Protein AF-A0A6N7XP03-F1 (afdb_monomer_lite)

Secondary structure (DSSP, 8-state):
---HHHHHHHTTTS-SEEEHHHHHHHTTS--HHHHHHHHHTTSS-EE----TT----EEE---S------

pLDDT: mean 73.54, std 18.0, range [36.53, 92.31]

Sequence (70 aa):
MKDKNYYKEMFKDYPDVVDLVQFREMLGGIADSTARKLMRGGIVKHFYIRNTVKDNDKIQIKGNQKVQSS

Structure (mmCIF, N/CA/C/O backbone):
data_AF-A0A6N7XP03-F1
#
_entry.id   AF-A0A6N7XP03-F1
#
loop_
_atom_site.group_PDB
_atom_site.id
_atom_site.type_symbol
_atom_site.label_atom_id
_atom_site.label_alt_id
_atom_site.label_comp_id
_atom_site.label_asym_id
_atom_site.label_entity_id
_atom_site.label_seq_id
_atom_site.pdbx_PDB_ins_code
_atom_site.Cartn_x
_atom_site.Cartn_y
_atom_site.Cartn_z
_atom_site.occupancy
_atom_site.B_iso_or_equiv
_atom_site.auth_seq_id
_atom_site.auth_comp_id
_atom_site.auth_asym_id
_atom_site.auth_atom_id
_atom_site.pdbx_PDB_model_num
ATOM 1 N N . MET A 1 1 ? -10.002 4.952 17.308 1.00 68.19 1 MET A N 1
ATOM 2 C CA . MET A 1 1 ? -9.679 3.736 16.528 1.00 68.19 1 MET A CA 1
ATOM 3 C C . MET A 1 1 ? -10.349 3.904 15.171 1.00 68.19 1 MET A C 1
ATOM 5 O O . MET A 1 1 ? -11.458 4.412 15.151 1.00 68.19 1 MET A O 1
ATOM 9 N N . LYS A 1 2 ? -9.672 3.643 14.050 1.00 77.06 2 LYS A N 1
ATOM 10 C CA . LYS A 1 2 ? -10.282 3.834 12.722 1.00 77.06 2 LYS A CA 1
ATOM 11 C C . LYS A 1 2 ? -11.171 2.632 12.402 1.00 77.06 2 LYS A C 1
ATOM 13 O O . LYS A 1 2 ? -10.681 1.504 12.435 1.00 77.06 2 LYS A O 1
ATOM 18 N N . ASP A 1 3 ? -12.440 2.880 12.098 1.00 83.94 3 ASP A N 1
ATOM 19 C CA . ASP A 1 3 ? -13.411 1.824 11.817 1.00 83.94 3 ASP A CA 1
ATOM 20 C C . ASP A 1 3 ? -13.297 1.286 10.392 1.00 83.94 3 ASP A C 1
ATOM 22 O O . ASP A 1 3 ? -12.730 1.902 9.491 1.00 83.94 3 ASP A O 1
ATOM 26 N N . LYS A 1 4 ? -13.889 0.115 10.156 1.00 81.62 4 LYS A N 1
ATOM 27 C CA . LYS A 1 4 ? -13.840 -0.556 8.851 1.00 81.62 4 LYS A CA 1
ATOM 28 C C . LYS A 1 4 ? -14.409 0.309 7.715 1.00 81.62 4 LYS A C 1
ATOM 30 O O . LYS A 1 4 ? -13.926 0.220 6.592 1.00 81.62 4 LYS A O 1
ATOM 35 N N . ASN A 1 5 ? -15.407 1.148 8.006 1.00 85.62 5 ASN A N 1
ATOM 36 C CA . ASN A 1 5 ? -16.011 2.060 7.029 1.00 85.62 5 ASN A CA 1
ATOM 37 C C . ASN A 1 5 ? -15.052 3.176 6.601 1.00 85.62 5 ASN A C 1
ATOM 39 O O . ASN A 1 5 ? -15.012 3.502 5.421 1.00 85.62 5 ASN A O 1
ATOM 43 N N . TYR A 1 6 ? -14.215 3.668 7.517 1.00 85.88 6 TYR A N 1
ATOM 44 C CA . TYR A 1 6 ? -13.204 4.680 7.211 1.00 85.88 6 TYR A CA 1
ATOM 45 C C . TYR A 1 6 ? -12.221 4.186 6.138 1.00 85.88 6 TYR A C 1
ATOM 47 O O . TYR A 1 6 ? -11.936 4.890 5.175 1.00 85.88 6 TYR A O 1
ATOM 55 N N . TYR A 1 7 ? -11.745 2.942 6.258 1.00 80.56 7 TYR A N 1
ATOM 56 C CA . TYR A 1 7 ? -10.832 2.364 5.266 1.00 80.56 7 TYR A CA 1
ATOM 57 C C . TYR A 1 7 ? -11.526 2.002 3.951 1.00 80.56 7 TYR A C 1
ATOM 59 O O . TYR A 1 7 ? -10.900 2.077 2.900 1.00 80.56 7 TYR A O 1
ATOM 67 N N . LYS A 1 8 ? -12.814 1.642 3.982 1.00 83.06 8 LYS A N 1
ATOM 68 C CA . LYS A 1 8 ? -13.588 1.429 2.750 1.00 83.06 8 LYS A CA 1
ATOM 69 C C . LYS A 1 8 ? -13.735 2.714 1.951 1.00 83.06 8 LYS A C 1
ATOM 71 O O . LYS A 1 8 ? -13.576 2.685 0.743 1.00 83.06 8 LYS A O 1
ATOM 76 N N . GLU A 1 9 ? -14.029 3.823 2.620 1.00 87.69 9 GLU A N 1
ATOM 77 C CA . GLU A 1 9 ? -14.177 5.116 1.959 1.00 87.69 9 GLU A CA 1
ATOM 78 C C . GLU A 1 9 ? -12.837 5.634 1.424 1.00 87.69 9 GLU A C 1
ATOM 80 O O . GLU A 1 9 ? -12.773 6.100 0.291 1.00 87.69 9 GLU A O 1
ATOM 85 N N . MET A 1 10 ? -11.756 5.464 2.196 1.00 85.31 10 MET A N 1
ATOM 86 C CA . MET A 1 10 ? -10.391 5.819 1.786 1.00 85.31 10 MET A CA 1
ATOM 87 C C . MET A 1 10 ? -9.920 5.067 0.534 1.00 85.31 10 MET A C 1
ATOM 89 O O . MET A 1 10 ? -9.159 5.617 -0.255 1.00 85.31 10 MET A O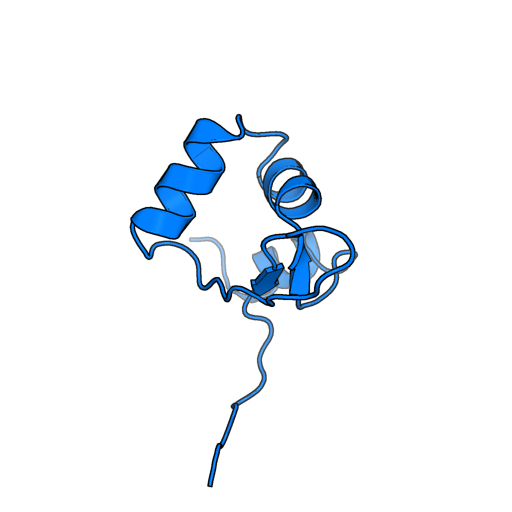 1
ATOM 93 N N . PHE A 1 11 ? -10.356 3.820 0.357 1.00 84.50 11 PHE A N 1
ATOM 94 C CA . PHE A 1 11 ? -9.915 2.952 -0.735 1.00 84.50 11 PHE A CA 1
ATOM 95 C C . PHE A 1 11 ? -11.014 2.643 -1.756 1.00 84.50 11 PHE A C 1
ATOM 97 O O . PHE A 1 11 ? -10.865 1.711 -2.539 1.00 84.50 11 PHE A O 1
ATOM 104 N N . LYS A 1 12 ? -12.104 3.420 -1.772 1.00 86.50 12 LYS A N 1
ATOM 105 C CA . LYS A 1 12 ? -13.277 3.169 -2.626 1.00 86.50 12 LYS A CA 1
ATOM 106 C C . LYS A 1 12 ? -12.972 3.194 -4.129 1.00 86.50 12 LYS A C 1
ATOM 108 O O . LYS A 1 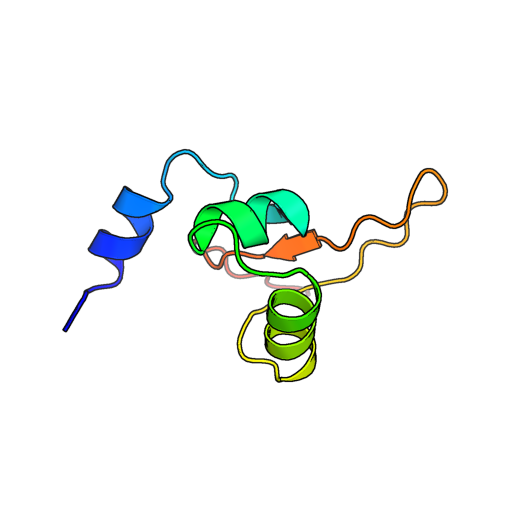12 ? -13.684 2.560 -4.896 1.00 86.50 12 LYS A O 1
ATOM 113 N N . ASP A 1 13 ? -11.938 3.935 -4.525 1.00 87.56 13 ASP A N 1
ATOM 114 C CA . ASP A 1 13 ? -11.541 4.106 -5.926 1.00 87.56 13 ASP A CA 1
ATOM 115 C C . ASP A 1 13 ? -10.639 2.958 -6.417 1.00 87.56 13 ASP A C 1
ATOM 117 O O . ASP A 1 13 ? -10.356 2.854 -7.611 1.00 87.56 13 ASP A O 1
ATOM 121 N N . TYR A 1 14 ? -10.195 2.080 -5.509 1.00 83.00 14 TYR A N 1
ATOM 122 C CA . TYR A 1 14 ? -9.384 0.915 -5.839 1.00 83.00 14 TYR A CA 1
ATOM 123 C C . TYR A 1 14 ? -10.258 -0.336 -5.994 1.00 83.00 14 TYR A C 1
ATOM 125 O O . TYR A 1 14 ? -11.221 -0.521 -5.247 1.00 83.00 14 TYR A O 1
ATOM 133 N N . PRO A 1 15 ? -9.919 -1.234 -6.935 1.00 83.00 15 PRO A N 1
ATOM 134 C CA . PRO A 1 15 ? -10.616 -2.505 -7.076 1.00 83.00 15 PRO A CA 1
ATOM 135 C C . PRO A 1 15 ? -10.389 -3.411 -5.855 1.00 83.00 15 PRO A C 1
ATOM 137 O O . PRO A 1 15 ? -9.380 -3.312 -5.160 1.00 83.00 15 PRO A O 1
ATOM 140 N N . ASP A 1 16 ? -11.294 -4.369 -5.633 1.00 80.38 16 ASP A N 1
ATOM 141 C CA . ASP A 1 16 ? -11.165 -5.361 -4.551 1.00 80.38 16 ASP A CA 1
ATOM 142 C C . ASP A 1 16 ? -9.870 -6.188 -4.657 1.00 80.38 16 ASP A C 1
ATOM 144 O O . ASP A 1 16 ? -9.306 -6.642 -3.657 1.00 80.38 16 ASP A O 1
ATOM 148 N N . VAL A 1 17 ? -9.393 -6.388 -5.885 1.00 80.56 17 VAL A N 1
ATOM 149 C CA . VAL A 1 17 ? -8.115 -7.024 -6.190 1.00 80.56 17 VAL A CA 1
ATOM 150 C C . VAL A 1 17 ? -7.223 -5.995 -6.854 1.00 80.56 17 VAL A C 1
ATOM 152 O O . VAL A 1 17 ? -7.520 -5.553 -7.962 1.00 80.56 17 VAL A O 1
ATOM 155 N N . VAL A 1 18 ? -6.114 -5.674 -6.206 1.00 82.88 18 VAL A N 1
ATOM 156 C CA . VAL A 1 18 ? -5.097 -4.759 -6.728 1.00 82.88 18 VAL A CA 1
ATOM 157 C C . VAL A 1 18 ? -3.832 -5.526 -7.089 1.00 82.88 18 VAL A C 1
ATOM 159 O O . VAL A 1 18 ? -3.625 -6.645 -6.618 1.00 82.88 18 VAL A O 1
ATOM 162 N N . ASP A 1 19 ? -2.970 -4.951 -7.915 1.00 85.19 19 ASP A N 1
ATOM 163 C CA . ASP A 1 19 ? -1.613 -5.471 -8.099 1.00 85.19 19 ASP A CA 1
ATOM 164 C C . ASP A 1 19 ? -0.634 -4.917 -7.042 1.00 85.19 19 ASP A C 1
ATOM 166 O O . ASP A 1 19 ? -0.985 -4.096 -6.188 1.00 85.19 19 ASP A O 1
ATOM 170 N N . LEU A 1 20 ? 0.616 -5.385 -7.072 1.00 83.88 20 LEU A N 1
ATOM 171 C CA . LEU A 1 20 ? 1.658 -4.934 -6.145 1.00 83.88 20 LEU A CA 1
ATOM 172 C C . LEU A 1 20 ? 1.960 -3.430 -6.255 1.00 83.88 20 LEU A C 1
ATOM 174 O O . LEU A 1 20 ? 2.323 -2.814 -5.252 1.00 83.88 20 LEU A O 1
ATOM 178 N N . VAL A 1 21 ? 1.835 -2.831 -7.441 1.00 86.94 21 VAL A N 1
ATOM 179 C CA . VAL A 1 21 ? 2.124 -1.404 -7.651 1.00 86.94 21 VAL A CA 1
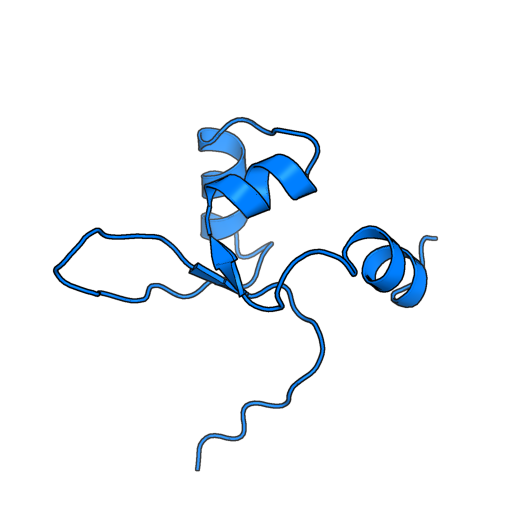ATOM 180 C C . VAL A 1 21 ? 1.032 -0.564 -7.000 1.00 86.94 21 VAL A C 1
ATOM 182 O O . VAL A 1 21 ? 1.332 0.274 -6.151 1.00 86.94 21 VAL A O 1
ATOM 185 N N . GLN A 1 22 ? -0.225 -0.875 -7.294 1.00 86.44 22 GLN A N 1
ATOM 186 C CA . GLN A 1 22 ? -1.392 -0.233 -6.698 1.00 86.44 22 GLN A CA 1
ATOM 187 C C . GLN A 1 22 ? -1.416 -0.414 -5.178 1.00 86.44 22 GLN A C 1
ATOM 189 O O . GLN A 1 22 ? -1.640 0.539 -4.439 1.00 86.44 22 GLN A O 1
ATOM 194 N N . PHE A 1 23 ? -1.097 -1.609 -4.675 1.00 87.56 23 PHE A N 1
ATOM 195 C CA . PHE A 1 23 ? -0.986 -1.839 -3.235 1.00 87.56 23 PHE A CA 1
ATOM 196 C C . PHE A 1 23 ? 0.059 -0.931 -2.572 1.00 87.56 23 PHE A C 1
ATOM 198 O O . PHE A 1 23 ? -0.156 -0.437 -1.462 1.00 87.56 23 PHE A O 1
ATOM 205 N N . ARG A 1 24 ? 1.189 -0.682 -3.243 1.00 90.06 24 ARG A N 1
ATOM 206 C CA . ARG A 1 24 ? 2.205 0.247 -2.736 1.00 90.06 24 ARG A CA 1
ATOM 207 C C . ARG A 1 24 ? 1.682 1.676 -2.711 1.00 90.06 24 ARG A C 1
ATOM 209 O O . ARG A 1 24 ? 1.888 2.354 -1.706 1.00 90.06 24 ARG A O 1
ATOM 216 N N . GLU A 1 25 ? 1.002 2.116 -3.766 1.00 89.94 25 GLU A N 1
ATOM 217 C CA . GLU A 1 25 ? 0.389 3.449 -3.856 1.00 89.94 25 GLU A CA 1
ATOM 218 C C . GLU A 1 25 ? -0.660 3.668 -2.761 1.00 89.94 25 GLU A C 1
ATOM 220 O O . GLU A 1 25 ? -0.614 4.681 -2.063 1.00 89.94 25 GLU A O 1
ATOM 225 N N . MET A 1 26 ? -1.511 2.671 -2.506 1.00 86.94 26 MET A N 1
ATOM 226 C CA . MET A 1 26 ? -2.521 2.705 -1.442 1.00 86.94 26 MET A CA 1
ATOM 227 C C . MET A 1 26 ? -1.932 2.896 -0.043 1.00 86.94 26 MET A C 1
ATOM 229 O O . MET A 1 26 ? -2.578 3.467 0.833 1.00 86.94 26 MET A O 1
ATOM 233 N N . LEU A 1 27 ? -0.702 2.437 0.183 1.00 88.44 27 LEU A N 1
ATOM 234 C CA . LEU A 1 27 ? 0.002 2.602 1.454 1.00 88.44 27 LEU A CA 1
ATOM 235 C C . LEU A 1 27 ? 0.876 3.866 1.500 1.00 88.44 27 LEU A C 1
ATOM 237 O O . LEU A 1 27 ? 1.711 3.997 2.394 1.00 88.44 27 LEU A O 1
ATOM 241 N N . GLY A 1 28 ? 0.687 4.797 0.562 1.00 88.94 28 GLY A N 1
ATOM 242 C CA . GLY A 1 28 ? 1.461 6.036 0.478 1.00 88.94 28 GLY A CA 1
ATOM 243 C C . GLY A 1 28 ? 2.772 5.884 -0.293 1.00 88.94 28 GLY A C 1
ATOM 244 O O . GLY A 1 28 ? 3.741 6.577 0.003 1.00 88.94 28 GLY A O 1
ATOM 245 N N . GLY A 1 29 ? 2.830 4.962 -1.257 1.00 90.19 29 GLY A N 1
ATOM 246 C CA . GLY A 1 29 ? 3.996 4.765 -2.122 1.00 90.19 29 GLY A CA 1
ATOM 247 C C . GLY A 1 29 ? 5.144 4.010 -1.451 1.00 90.19 29 GLY A C 1
ATOM 248 O O . GLY A 1 29 ? 6.312 4.316 -1.692 1.00 90.19 29 GLY A O 1
ATOM 249 N N . ILE A 1 30 ? 4.842 3.022 -0.600 1.00 92.31 30 ILE A N 1
ATOM 250 C CA . ILE A 1 30 ? 5.884 2.276 0.122 1.00 92.31 30 ILE A CA 1
ATOM 251 C C . ILE A 1 30 ? 6.865 1.572 -0.827 1.00 92.31 30 ILE A C 1
ATOM 253 O O . ILE A 1 30 ? 6.544 1.196 -1.961 1.00 92.31 30 ILE A O 1
ATOM 257 N N . ALA A 1 31 ? 8.082 1.340 -0.333 1.00 92.06 31 ALA A N 1
ATOM 258 C CA . ALA A 1 31 ? 9.074 0.555 -1.051 1.00 92.06 31 ALA A CA 1
ATOM 259 C C . ALA A 1 31 ? 8.562 -0.868 -1.323 1.00 92.06 31 ALA A C 1
ATOM 261 O O . ALA A 1 31 ? 7.886 -1.488 -0.499 1.00 92.06 31 ALA A O 1
ATOM 262 N N . ASP A 1 32 ? 8.942 -1.406 -2.476 1.00 89.44 32 ASP A N 1
ATOM 263 C CA . ASP A 1 32 ? 8.578 -2.755 -2.904 1.00 89.44 32 ASP A CA 1
ATOM 264 C C . ASP A 1 32 ? 9.014 -3.834 -1.891 1.00 89.44 32 ASP A C 1
ATOM 266 O O . ASP A 1 32 ? 8.256 -4.750 -1.569 1.00 89.44 32 ASP A O 1
ATOM 270 N N . SER A 1 33 ? 10.207 -3.683 -1.312 1.00 91.56 33 SER A N 1
ATOM 271 C CA . SER A 1 33 ? 10.721 -4.599 -0.292 1.00 91.56 33 SER A CA 1
ATOM 272 C C . SER A 1 33 ? 9.842 -4.616 0.961 1.00 91.56 33 SER A C 1
ATOM 274 O O . SER A 1 33 ? 9.641 -5.672 1.563 1.00 91.56 33 SER A O 1
ATOM 276 N N . THR A 1 34 ? 9.272 -3.469 1.333 1.00 91.19 34 THR A N 1
ATOM 277 C CA . THR A 1 34 ? 8.316 -3.349 2.437 1.00 91.19 34 THR A CA 1
ATOM 278 C C . THR A 1 34 ? 6.999 -4.029 2.085 1.00 91.19 34 THR A C 1
ATOM 280 O O . THR A 1 34 ? 6.504 -4.828 2.879 1.00 91.19 34 THR A O 1
ATOM 283 N N . ALA A 1 35 ? 6.469 -3.799 0.882 1.00 88.69 35 ALA A N 1
ATOM 284 C CA . ALA A 1 35 ? 5.246 -4.454 0.424 1.00 88.69 35 ALA A CA 1
ATOM 285 C C . ALA A 1 35 ? 5.383 -5.986 0.432 1.00 88.69 35 ALA A C 1
ATOM 287 O O . ALA A 1 35 ? 4.552 -6.688 1.012 1.00 88.69 35 ALA A O 1
ATOM 288 N N . ARG A 1 36 ? 6.496 -6.514 -0.092 1.00 87.69 36 ARG A N 1
ATOM 289 C CA . ARG A 1 36 ? 6.777 -7.957 -0.078 1.00 87.69 36 ARG A CA 1
ATOM 290 C C . ARG A 1 36 ? 6.959 -8.524 1.328 1.00 87.69 36 ARG A C 1
ATOM 292 O O . ARG A 1 36 ? 6.541 -9.654 1.575 1.00 87.69 36 ARG A O 1
ATOM 299 N N . LYS A 1 37 ? 7.530 -7.766 2.271 1.00 90.56 37 LYS A N 1
ATOM 300 C CA . LYS A 1 37 ? 7.589 -8.175 3.687 1.00 90.56 37 LYS A CA 1
ATOM 301 C C . LYS A 1 37 ? 6.192 -8.318 4.294 1.00 90.56 37 LYS A C 1
ATOM 303 O O . LYS A 1 37 ? 5.958 -9.292 5.001 1.00 90.56 37 LYS A O 1
ATOM 308 N N . LEU A 1 38 ? 5.262 -7.409 3.988 1.00 87.88 38 LEU A N 1
ATOM 309 C CA . LEU A 1 38 ? 3.875 -7.490 4.472 1.00 87.88 38 LEU A CA 1
ATOM 310 C C . LEU A 1 38 ? 3.138 -8.716 3.918 1.00 87.88 38 LEU A C 1
ATOM 312 O O . LEU A 1 38 ? 2.414 -9.385 4.658 1.00 87.88 38 LEU A O 1
ATOM 316 N N . MET A 1 39 ? 3.358 -9.033 2.639 1.00 84.75 39 MET A N 1
ATOM 317 C CA . MET A 1 39 ? 2.798 -10.229 2.004 1.00 84.75 39 MET A CA 1
ATOM 318 C C . MET A 1 39 ? 3.366 -11.506 2.632 1.00 84.75 39 MET A C 1
ATOM 320 O O . MET A 1 39 ? 2.606 -12.353 3.098 1.00 84.75 39 MET A O 1
ATOM 324 N N . ARG A 1 40 ? 4.700 -11.613 2.728 1.00 84.94 40 ARG A N 1
ATOM 325 C CA . ARG A 1 40 ? 5.385 -12.772 3.333 1.00 84.94 40 ARG A CA 1
ATOM 326 C C . ARG A 1 40 ? 5.052 -12.950 4.812 1.00 84.94 40 ARG A C 1
ATOM 328 O O . ARG A 1 40 ? 4.981 -14.076 5.284 1.00 84.94 40 ARG A O 1
ATOM 335 N N . GLY A 1 41 ? 4.833 -11.851 5.531 1.00 85.56 41 GLY A N 1
ATOM 336 C CA . GLY A 1 41 ? 4.431 -11.858 6.936 1.00 85.56 41 GLY A CA 1
ATOM 337 C C . GLY A 1 41 ? 2.964 -12.224 7.169 1.00 85.56 41 GLY A C 1
ATOM 338 O O . GLY A 1 41 ? 2.537 -12.251 8.318 1.00 85.56 41 GLY A O 1
ATOM 339 N N . GLY A 1 42 ? 2.169 -12.455 6.115 1.00 83.44 42 GLY A N 1
ATOM 340 C CA . GLY A 1 42 ? 0.748 -12.799 6.239 1.00 83.44 42 GLY A CA 1
ATOM 341 C C . GLY A 1 42 ? -0.127 -11.669 6.792 1.00 83.44 42 GLY A C 1
ATOM 342 O O . GLY A 1 42 ? -1.290 -11.898 7.121 1.00 83.44 42 GLY A O 1
ATOM 343 N N . ILE A 1 43 ? 0.410 -10.447 6.877 1.00 84.25 43 ILE A N 1
ATOM 344 C CA . ILE A 1 43 ? -0.304 -9.260 7.371 1.00 84.25 43 ILE A CA 1
ATOM 345 C C . ILE A 1 43 ? -1.406 -8.874 6.379 1.00 84.25 43 ILE A C 1
ATOM 347 O O . ILE A 1 43 ? -2.477 -8.406 6.766 1.00 84.25 43 ILE A O 1
ATOM 351 N N . VAL A 1 44 ? -1.153 -9.113 5.090 1.00 82.81 44 VAL A N 1
ATOM 352 C CA . VAL A 1 44 ? -2.092 -8.850 4.003 1.00 82.81 44 VAL A CA 1
ATOM 353 C C . VAL A 1 44 ? -2.434 -10.146 3.286 1.00 82.81 44 VAL A C 1
ATOM 355 O O . VAL A 1 44 ? -1.564 -10.955 2.948 1.00 82.81 44 VAL A O 1
ATOM 358 N N . LYS A 1 45 ? -3.731 -10.334 3.027 1.00 81.81 45 LYS A N 1
ATOM 359 C CA . LYS A 1 45 ? -4.199 -11.438 2.195 1.00 81.81 45 LYS A CA 1
ATOM 360 C C . LYS A 1 45 ? -3.782 -11.196 0.752 1.00 81.81 45 LYS A C 1
ATOM 362 O O . LYS A 1 45 ? -4.187 -10.222 0.133 1.00 81.81 45 LYS A O 1
ATOM 367 N N . HIS A 1 46 ? -2.997 -12.111 0.218 1.00 80.88 46 HIS A N 1
ATOM 368 C CA . HIS A 1 46 ? -2.538 -12.078 -1.159 1.00 80.88 46 HIS A CA 1
ATOM 369 C C . HIS A 1 46 ? -2.740 -13.455 -1.780 1.00 80.88 46 HIS A C 1
ATOM 371 O O . HIS A 1 46 ? -2.861 -14.454 -1.064 1.00 80.88 46 HIS A O 1
ATOM 377 N N . PHE A 1 47 ? -2.809 -13.498 -3.105 1.00 75.44 47 PHE A N 1
ATOM 378 C CA . PHE A 1 47 ? -2.881 -14.746 -3.843 1.00 75.44 47 PHE A CA 1
ATOM 379 C C . PHE A 1 47 ? -2.121 -14.601 -5.157 1.00 75.44 47 PHE A C 1
ATOM 381 O O . PHE A 1 47 ? -2.204 -13.593 -5.851 1.00 75.44 47 PHE A O 1
ATOM 388 N N . TYR A 1 48 ? -1.355 -15.624 -5.502 1.00 68.25 48 TYR A N 1
ATOM 389 C CA . TYR A 1 48 ? -0.590 -15.619 -6.737 1.00 68.25 48 TYR A CA 1
ATOM 390 C C . TYR A 1 48 ? -1.483 -16.103 -7.878 1.00 68.25 48 TYR A C 1
ATOM 392 O O . TYR A 1 48 ? -1.977 -17.230 -7.840 1.00 68.25 48 TYR A O 1
ATOM 400 N N . ILE A 1 49 ? -1.687 -15.267 -8.899 1.00 66.75 49 ILE A N 1
ATOM 401 C CA . ILE A 1 49 ? -2.252 -15.725 -10.171 1.00 66.75 49 ILE A CA 1
ATOM 402 C C . ILE A 1 49 ? -1.091 -15.987 -11.121 1.00 66.75 49 ILE A C 1
ATOM 404 O O . ILE A 1 49 ? -0.465 -15.054 -11.618 1.00 66.75 49 ILE A O 1
ATOM 408 N N . ARG A 1 50 ? -0.828 -17.261 -11.410 1.00 54.00 50 ARG A N 1
ATOM 409 C CA . ARG A 1 50 ? 0.151 -17.649 -12.425 1.00 54.00 50 ARG A CA 1
ATOM 410 C C . ARG A 1 50 ? -0.488 -17.488 -13.803 1.00 54.00 50 ARG A C 1
ATOM 412 O O . ARG A 1 50 ? -1.248 -18.353 -14.225 1.00 54.00 50 ARG A O 1
ATOM 419 N N . ASN A 1 51 ? -0.216 -16.376 -14.484 1.00 50.75 51 ASN A N 1
ATOM 420 C CA . ASN A 1 51 ? -0.603 -16.186 -15.881 1.00 50.75 51 ASN A CA 1
ATOM 421 C C . ASN A 1 51 ? 0.654 -15.916 -16.714 1.00 50.75 51 ASN A C 1
ATOM 423 O O . ASN A 1 51 ? 1.412 -14.994 -16.423 1.00 50.75 51 ASN A O 1
ATOM 427 N N . THR A 1 52 ? 0.869 -16.716 -17.756 1.00 43.09 52 THR A N 1
ATOM 428 C CA . THR A 1 52 ? 2.101 -16.825 -18.565 1.00 43.09 52 THR A CA 1
ATOM 429 C C . THR A 1 52 ? 2.486 -15.573 -19.366 1.00 43.09 52 THR A C 1
ATOM 431 O O . THR A 1 52 ? 3.432 -15.617 -20.146 1.00 43.09 52 THR A O 1
ATOM 434 N N . VAL A 1 53 ? 1.794 -14.444 -19.179 1.00 52.56 53 VAL A N 1
ATOM 435 C CA . VAL A 1 53 ? 2.003 -13.211 -19.957 1.00 52.56 53 VAL A CA 1
ATOM 436 C C . VAL A 1 53 ? 2.677 -12.093 -19.148 1.00 52.56 53 VAL A C 1
ATOM 438 O O . VAL A 1 53 ? 3.179 -11.156 -19.759 1.00 52.56 53 VAL A O 1
ATOM 441 N N . LYS A 1 54 ? 2.741 -12.193 -17.811 1.00 45.81 54 LYS A N 1
ATOM 442 C CA . LYS A 1 54 ? 3.588 -11.412 -16.878 1.00 45.81 54 LYS A CA 1
ATOM 443 C C . LYS A 1 54 ? 3.138 -11.765 -15.458 1.00 45.81 54 LYS A C 1
ATOM 445 O O . LYS A 1 54 ? 1.971 -11.560 -15.126 1.00 45.81 54 LYS A O 1
ATOM 450 N N . ASP A 1 55 ? 4.044 -12.311 -14.651 1.00 44.41 55 ASP A N 1
ATOM 451 C CA . ASP A 1 55 ? 3.805 -12.655 -13.247 1.00 44.41 55 ASP A CA 1
ATOM 452 C C . ASP A 1 55 ? 3.488 -11.385 -12.437 1.00 44.41 55 ASP A C 1
ATOM 454 O O . ASP A 1 55 ? 4.382 -10.678 -11.978 1.00 44.41 55 ASP A O 1
ATOM 458 N N . ASN A 1 56 ? 2.200 -11.068 -12.308 1.00 51.53 56 ASN A N 1
ATOM 459 C CA . ASN A 1 56 ? 1.709 -9.945 -11.520 1.00 51.53 56 ASN A CA 1
ATOM 460 C C . ASN A 1 56 ? 1.071 -10.495 -10.242 1.00 51.53 56 ASN A C 1
ATOM 462 O O . ASN A 1 56 ? -0.020 -11.073 -10.277 1.00 51.53 56 ASN A O 1
ATOM 466 N N . ASP A 1 57 ? 1.756 -10.305 -9.116 1.00 58.22 57 ASP A N 1
ATOM 467 C CA . ASP A 1 57 ? 1.244 -10.610 -7.782 1.00 58.22 57 ASP A CA 1
ATOM 468 C C . ASP A 1 57 ? -0.062 -9.839 -7.548 1.00 58.22 57 ASP A C 1
ATOM 470 O O . ASP A 1 57 ? -0.067 -8.606 -7.511 1.00 58.22 57 ASP A O 1
ATOM 474 N N . LYS A 1 58 ? -1.177 -10.564 -7.404 1.00 61.12 58 LYS A N 1
ATOM 475 C CA . LYS A 1 58 ? -2.482 -9.970 -7.109 1.00 61.12 58 LYS A CA 1
ATOM 476 C C . LYS A 1 58 ? -2.738 -9.991 -5.604 1.00 61.12 58 LYS A C 1
ATOM 478 O O . LYS A 1 58 ? -2.559 -10.991 -4.907 1.00 61.12 58 LYS A O 1
ATOM 483 N N . ILE A 1 59 ? -3.156 -8.857 -5.072 1.00 60.75 59 ILE A N 1
ATOM 484 C CA . ILE A 1 59 ? -3.392 -8.632 -3.653 1.00 60.75 59 IL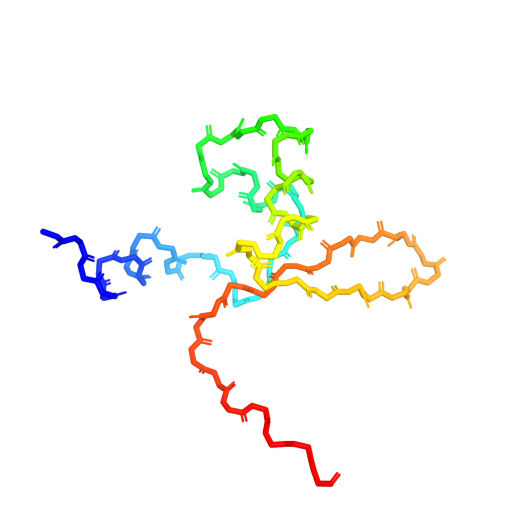E A CA 1
ATOM 485 C C . ILE A 1 59 ? -4.889 -8.418 -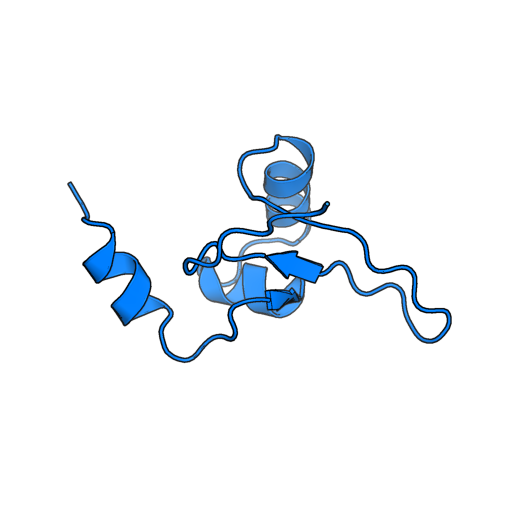3.472 1.00 60.75 59 ILE A C 1
ATOM 487 O O . ILE A 1 59 ? -5.472 -7.489 -4.024 1.00 60.75 59 ILE A O 1
ATOM 491 N N . GLN A 1 60 ? -5.523 -9.299 -2.696 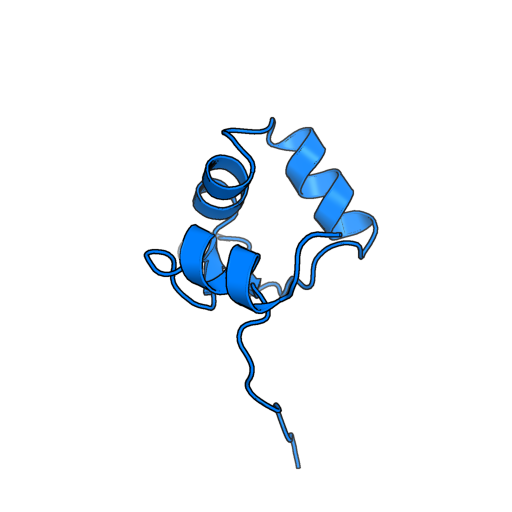1.00 58.47 60 GLN A N 1
ATOM 492 C CA . GLN A 1 60 ? -6.922 -9.130 -2.325 1.00 58.47 60 GLN A CA 1
ATOM 493 C C . GLN A 1 60 ? -6.997 -8.143 -1.168 1.00 58.47 60 GLN A C 1
ATOM 495 O O . GLN A 1 60 ? -6.673 -8.469 -0.019 1.00 58.47 60 GLN A O 1
ATOM 500 N N . ILE A 1 61 ? -7.529 -6.964 -1.439 1.00 57.78 61 ILE A N 1
ATOM 501 C CA . ILE A 1 61 ? -7.947 -6.055 -0.386 1.00 57.78 61 ILE A CA 1
ATOM 502 C C . ILE A 1 61 ? -9.318 -6.550 0.037 1.00 57.78 61 ILE A C 1
ATOM 504 O O . ILE A 1 61 ? -10.228 -6.697 -0.772 1.00 57.78 61 ILE A O 1
ATOM 508 N N . LYS A 1 62 ? -9.450 -6.959 1.300 1.00 49.44 62 LYS A N 1
ATOM 509 C CA . LYS A 1 62 ? -10.692 -7.556 1.803 1.00 49.44 62 LYS A CA 1
ATOM 510 C C . LYS A 1 62 ? -11.797 -6.496 1.930 1.00 49.44 62 LYS A C 1
ATOM 512 O O . LYS A 1 62 ? -12.161 -6.118 3.046 1.00 49.44 62 LYS A O 1
ATOM 517 N N . GLY A 1 63 ? -12.371 -6.085 0.805 1.00 44.06 63 GLY A N 1
ATOM 518 C CA . GLY A 1 63 ? -13.804 -5.859 0.669 1.00 44.06 63 GLY A CA 1
ATOM 519 C C . GLY A 1 63 ? -14.518 -7.212 0.741 1.00 44.06 63 GLY A C 1
ATOM 520 O O . GLY A 1 63 ? -13.993 -8.236 0.319 1.00 44.06 63 GLY A O 1
ATOM 521 N N . ASN A 1 64 ? -15.661 -7.275 1.414 1.00 44.47 64 ASN A N 1
ATOM 522 C CA . ASN A 1 64 ? -16.386 -8.519 1.657 1.00 44.47 64 ASN A CA 1
ATOM 523 C C . ASN A 1 64 ? -16.757 -9.245 0.347 1.00 44.47 64 ASN A C 1
ATOM 525 O O . ASN A 1 64 ? -17.643 -8.775 -0.351 1.00 44.47 64 ASN A O 1
ATOM 529 N N . GLN A 1 65 ? -16.278 -10.473 0.141 1.00 36.53 65 GLN A N 1
ATOM 530 C CA . GLN A 1 65 ? -17.147 -11.561 -0.311 1.00 36.53 65 GLN A CA 1
ATOM 531 C C . GLN A 1 65 ? -16.635 -12.906 0.208 1.00 36.53 65 GLN A C 1
ATOM 533 O O . GLN A 1 65 ? -15.449 -13.232 0.193 1.00 36.53 65 GLN A O 1
ATOM 538 N N . LYS A 1 66 ? -17.576 -13.651 0.778 1.00 39.66 66 LYS A N 1
ATOM 539 C CA . LYS A 1 66 ? -17.430 -15.005 1.292 1.00 39.66 66 LYS A CA 1
ATOM 540 C C . LYS A 1 66 ? -17.126 -15.908 0.094 1.00 39.66 66 LYS A C 1
ATOM 542 O O . LYS A 1 66 ? -18.042 -16.239 -0.647 1.00 39.66 66 LYS A O 1
ATOM 547 N N . VAL A 1 67 ? -15.868 -16.295 -0.105 1.00 40.41 67 VAL A N 1
ATOM 548 C CA . VAL A 1 67 ? -15.546 -17.389 -1.030 1.00 40.41 67 VAL A CA 1
ATOM 549 C C . VAL A 1 67 ? -15.944 -18.678 -0.315 1.00 40.41 67 VAL A C 1
ATOM 551 O O . VAL A 1 67 ? -15.218 -19.192 0.532 1.00 40.41 67 VAL A O 1
ATOM 554 N N . GLN A 1 68 ? -17.185 -19.103 -0.551 1.00 37.81 68 GLN A N 1
ATOM 555 C CA . GLN A 1 68 ? -17.558 -20.503 -0.417 1.00 37.81 68 GLN A CA 1
ATOM 556 C C . GLN A 1 68 ? -16.916 -21.207 -1.612 1.00 37.81 68 GLN A C 1
ATOM 558 O O . GLN A 1 68 ? -17.184 -20.834 -2.751 1.00 37.81 68 GLN A O 1
ATOM 563 N N . SER A 1 69 ? -16.048 -22.174 -1.354 1.00 37.94 69 SER A N 1
ATOM 564 C CA . SER A 1 69 ? -15.685 -23.186 -2.341 1.00 37.94 69 SER A CA 1
ATOM 565 C C . SER A 1 69 ? -16.211 -24.509 -1.806 1.00 37.94 69 SER A C 1
ATOM 567 O O . SER A 1 69 ? -15.805 -24.925 -0.718 1.00 37.94 69 SER A O 1
ATOM 569 N N . SER A 1 70 ? -17.185 -25.041 -2.545 1.00 36.97 70 SER A N 1
ATOM 570 C CA . SER A 1 70 ? -17.801 -26.361 -2.422 1.00 36.97 70 SER A CA 1
ATOM 571 C C . SER A 1 70 ? -16.798 -27.505 -2.470 1.00 36.97 70 SER A C 1
ATOM 573 O O . SER A 1 70 ? -15.711 -27.304 -3.058 1.00 36.97 70 SER A O 1
#

Organism: NCBI:txid2607614

Foldseek 3Di:
DDDPVNLCVLCVVPDQKDWLQVVCVSVVNDDSVVSVCCVVVVVFAWDWDDDPPDGTTIGGNDDDDDPDDD

Radius of gyration: 13.05 Å; chains: 1; bounding box: 28×32×36 Å